Protein AF-A0A914YUK8-F1 (afdb_monomer)

InterPro domains:
  IPR003582 ShKT domain [PF01549] (1-12)
  IPR003582 ShKT domain [PF01549] (27-62)
  IPR003582 ShKT domain [PF01549] (69-107)
  IPR003582 ShKT domain [PS51670] (1-12)
  IPR003582 ShKT domain [PS51670] (28-62)
  IPR003582 ShKT domain [PS51670] (70-107)
  IPR003582 ShKT domain [SM00254] (27-63)
  IPR003582 ShKT domain [SM00254] (69-107)

Organism: NCBI:txid310955

Structure (mmCIF, N/CA/C/O backbone):
data_AF-A0A914YUK8-F1
#
_entry.id   AF-A0A914YUK8-F1
#
loop_
_atom_site.group_PDB
_atom_site.id
_atom_site.type_symbol
_atom_site.label_atom_id
_atom_site.label_alt_id
_atom_site.label_comp_id
_atom_site.label_asym_id
_atom_site.label_entity_id
_atom_site.label_seq_id
_atom_site.pdbx_PDB_ins_code
_atom_site.Cartn_x
_atom_site.Cartn_y
_atom_site.Cartn_z
_atom_site.occupancy
_atom_site.B_iso_or_equiv
_atom_site.auth_seq_id
_atom_site.auth_comp_id
_atom_site.auth_asym_id
_atom_site.auth_atom_id
_atom_site.pdbx_PDB_model_num
ATOM 1 N N . MET A 1 1 ? 17.463 -10.956 40.589 1.00 54.47 1 MET A N 1
ATOM 2 C CA . MET A 1 1 ? 16.283 -11.358 39.790 1.00 54.47 1 MET A CA 1
ATOM 3 C C . MET A 1 1 ? 15.206 -10.284 39.916 1.00 54.47 1 MET A C 1
ATOM 5 O O . MET A 1 1 ? 14.454 -10.305 40.878 1.00 54.47 1 MET A O 1
ATOM 9 N N . LYS A 1 2 ? 15.193 -9.297 39.011 1.00 46.28 2 LYS A N 1
ATOM 10 C CA . LYS A 1 2 ? 14.091 -8.337 38.804 1.00 46.28 2 LYS A CA 1
ATOM 11 C C . LYS A 1 2 ? 14.349 -7.592 37.490 1.00 46.28 2 LYS A C 1
ATOM 13 O O . LYS A 1 2 ? 15.317 -6.851 37.406 1.00 46.28 2 LYS A O 1
ATOM 18 N N . ALA A 1 3 ? 13.492 -7.800 36.494 1.00 45.84 3 ALA A N 1
ATOM 19 C CA . ALA A 1 3 ? 13.376 -6.932 35.322 1.00 45.84 3 ALA A CA 1
ATOM 20 C C . ALA A 1 3 ? 11.950 -7.036 34.753 1.00 45.84 3 ALA A C 1
ATOM 22 O O . ALA A 1 3 ? 11.709 -7.582 33.686 1.00 45.84 3 ALA A O 1
ATOM 23 N N . ASN A 1 4 ? 10.994 -6.533 35.533 1.00 54.84 4 ASN A N 1
ATOM 24 C CA . ASN A 1 4 ? 9.706 -6.053 35.045 1.00 54.84 4 ASN A CA 1
ATOM 25 C C . ASN A 1 4 ? 9.727 -4.539 35.257 1.00 54.84 4 ASN A C 1
ATOM 27 O O . ASN A 1 4 ? 9.570 -4.119 36.399 1.00 54.84 4 ASN A O 1
ATOM 31 N N . CYS A 1 5 ? 9.991 -3.754 34.208 1.00 55.16 5 CYS A N 1
ATOM 32 C CA . CYS A 1 5 ? 9.483 -2.389 34.007 1.00 55.16 5 CYS A CA 1
ATOM 33 C C . CYS A 1 5 ? 10.171 -1.758 32.788 1.00 55.16 5 CYS A C 1
ATOM 35 O O . CYS A 1 5 ? 11.350 -1.436 32.864 1.00 55.16 5 CYS A O 1
ATOM 37 N N . GLN A 1 6 ? 9.428 -1.547 31.698 1.00 52.41 6 GLN A N 1
ATOM 38 C CA . GLN A 1 6 ? 9.341 -0.230 31.047 1.00 52.41 6 GLN A CA 1
ATOM 39 C C . GLN A 1 6 ? 8.265 -0.256 29.960 1.00 52.41 6 GLN A C 1
ATOM 41 O O . GLN A 1 6 ? 8.509 -0.411 28.769 1.00 52.41 6 GLN A O 1
ATOM 46 N N . LYS A 1 7 ? 7.028 -0.074 30.427 1.00 51.16 7 LYS A N 1
ATOM 47 C CA . LYS A 1 7 ? 5.860 0.242 29.606 1.00 51.16 7 LYS A CA 1
ATOM 48 C C . LYS A 1 7 ? 5.568 1.751 29.541 1.00 51.16 7 LYS A C 1
ATOM 50 O O . LYS A 1 7 ? 4.463 2.104 29.152 1.00 51.16 7 LYS A O 1
ATOM 55 N N . THR A 1 8 ? 6.481 2.658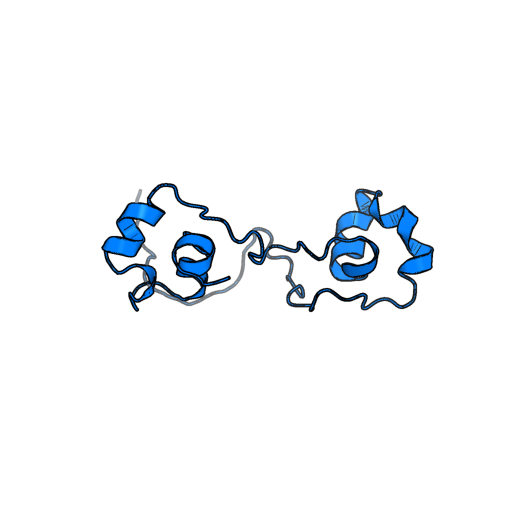 29.924 1.00 49.97 8 THR A N 1
ATOM 56 C CA . THR A 1 8 ? 6.060 4.058 30.179 1.00 49.97 8 THR A CA 1
ATOM 57 C C . THR A 1 8 ? 6.946 5.204 29.693 1.00 49.97 8 THR A C 1
ATOM 59 O O . THR A 1 8 ? 6.531 6.338 29.897 1.00 49.97 8 THR A O 1
ATOM 62 N N . CYS A 1 9 ? 8.091 5.012 29.027 1.00 50.81 9 CYS A N 1
ATOM 63 C CA . CYS A 1 9 ? 8.896 6.173 28.607 1.00 50.81 9 CYS A CA 1
ATOM 64 C C . CYS A 1 9 ? 9.388 6.085 27.162 1.00 50.81 9 CYS A C 1
ATOM 66 O O . CYS A 1 9 ? 10.290 5.324 26.829 1.00 50.81 9 CYS A O 1
ATOM 68 N N . ARG A 1 10 ? 8.803 6.945 26.319 1.00 54.16 10 ARG A N 1
ATOM 69 C CA . ARG A 1 10 ? 9.299 7.365 25.003 1.00 54.16 10 ARG A CA 1
ATOM 70 C C . ARG A 1 10 ? 10.614 8.146 25.145 1.00 54.16 10 ARG A C 1
ATOM 72 O O . ARG A 1 10 ? 10.637 9.348 24.912 1.00 54.16 10 ARG A O 1
ATOM 79 N N . LEU A 1 11 ? 11.699 7.478 25.518 1.00 50.53 11 LEU A N 1
ATOM 80 C CA . LEU A 1 11 ? 13.049 8.034 25.438 1.00 50.53 11 LEU A CA 1
ATOM 81 C C . LEU A 1 11 ? 13.986 6.956 24.869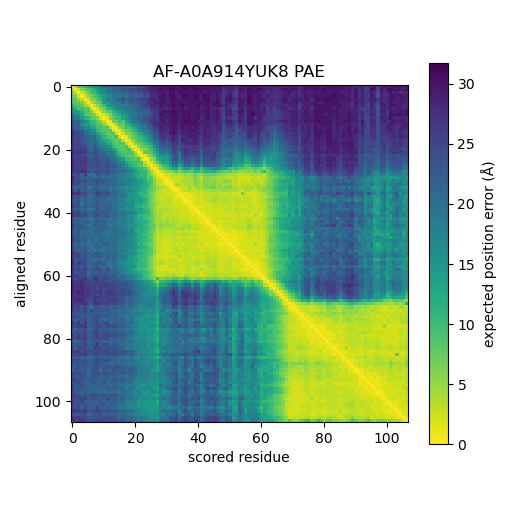 1.00 50.53 11 LEU A C 1
ATOM 83 O O . LEU A 1 11 ? 14.458 6.077 25.578 1.00 50.53 11 LEU A O 1
ATOM 87 N N . CYS A 1 12 ? 14.185 7.006 23.550 1.00 40.19 12 CYS A N 1
ATOM 88 C CA . CYS A 1 12 ? 15.330 6.402 22.844 1.00 40.19 12 CYS A CA 1
ATOM 89 C C . CYS A 1 12 ? 16.612 7.216 23.186 1.00 40.19 12 CYS A C 1
ATOM 91 O O . CYS A 1 12 ? 16.424 8.357 23.621 1.00 40.19 12 CYS A O 1
ATOM 93 N N . PRO A 1 13 ? 17.876 6.765 22.940 1.00 62.66 13 PRO A N 1
ATOM 94 C CA . PRO A 1 13 ? 18.293 5.870 21.844 1.00 62.66 13 PRO A CA 1
ATOM 95 C C . PRO A 1 13 ? 19.465 4.877 22.109 1.00 62.66 13 PRO A C 1
ATOM 97 O O . PRO A 1 13 ? 20.092 4.872 23.160 1.00 62.66 13 PRO A O 1
ATOM 100 N N . ALA A 1 14 ? 19.778 4.112 21.048 1.00 46.12 14 ALA A N 1
ATOM 101 C CA . ALA A 1 14 ? 20.985 3.320 20.748 1.00 46.12 14 ALA A CA 1
ATOM 102 C C . ALA A 1 14 ? 21.063 1.870 21.275 1.00 46.12 14 ALA A C 1
ATOM 104 O O . ALA A 1 14 ? 21.292 1.632 22.454 1.00 46.12 14 ALA A O 1
ATOM 105 N N . GLY A 1 15 ? 20.990 0.895 20.349 1.00 43.47 15 GLY A N 1
ATOM 106 C CA . GLY A 1 15 ? 21.570 -0.431 20.609 1.00 43.47 15 GLY A CA 1
ATOM 107 C C . GLY A 1 15 ? 20.986 -1.671 19.925 1.00 43.47 15 GLY A C 1
ATOM 108 O O . GLY A 1 15 ? 20.931 -2.706 20.568 1.00 43.47 15 GLY A O 1
ATOM 109 N N . GLY A 1 16 ? 20.603 -1.607 18.645 1.00 47.78 16 GLY A N 1
ATOM 110 C CA . GLY A 1 16 ? 20.758 -2.756 17.738 1.00 47.78 16 GLY A CA 1
ATOM 111 C C . GLY A 1 16 ? 19.723 -3.887 17.780 1.00 47.78 16 GLY A C 1
ATOM 112 O O . GLY A 1 16 ? 19.919 -4.916 18.413 1.00 47.78 16 GLY A O 1
ATOM 113 N N . THR A 1 17 ? 18.716 -3.785 16.914 1.00 39.19 17 THR A N 1
ATOM 114 C CA . THR A 1 17 ? 18.417 -4.850 15.937 1.00 39.19 17 THR A CA 1
ATOM 115 C C . THR A 1 1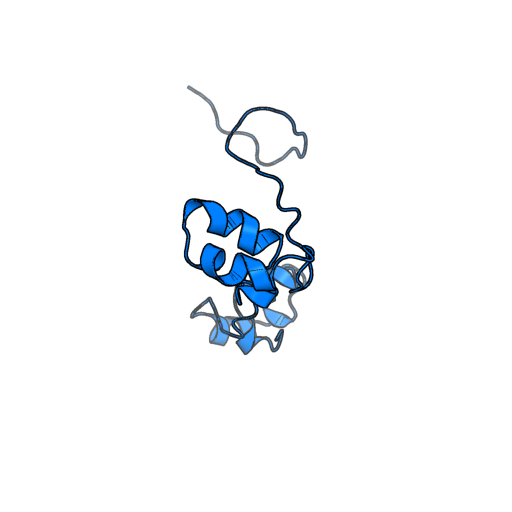7 ? 17.711 -4.221 14.733 1.00 39.19 17 THR A C 1
ATOM 117 O O . THR A 1 17 ? 16.539 -3.875 14.788 1.00 39.19 17 THR A O 1
ATOM 120 N N . ALA A 1 18 ? 18.495 -3.998 13.674 1.00 45.22 18 ALA A N 1
ATOM 121 C CA . ALA A 1 18 ? 18.094 -3.764 12.283 1.00 45.22 18 ALA A CA 1
ATOM 122 C C . ALA A 1 18 ? 16.837 -2.902 12.024 1.00 45.22 18 ALA A C 1
ATOM 124 O O . ALA A 1 18 ? 15.866 -3.352 11.420 1.00 45.22 18 ALA A O 1
ATOM 125 N N . THR A 1 19 ? 16.904 -1.617 12.364 1.00 43.66 19 THR A N 1
ATOM 126 C CA . THR A 1 19 ? 16.188 -0.571 11.623 1.00 43.66 19 THR A CA 1
ATOM 127 C C . THR A 1 19 ? 17.086 -0.097 10.486 1.00 43.66 19 THR A C 1
ATOM 129 O O . THR A 1 19 ? 17.836 0.868 10.619 1.00 43.66 19 THR A O 1
ATOM 132 N N . THR A 1 20 ? 17.027 -0.780 9.346 1.00 33.28 20 THR A N 1
ATOM 133 C CA . THR A 1 20 ? 17.383 -0.123 8.088 1.00 33.28 20 THR A CA 1
ATOM 134 C C . THR A 1 20 ? 16.272 0.877 7.827 1.00 33.28 20 THR A C 1
ATOM 136 O O . THR A 1 20 ? 15.094 0.518 7.860 1.00 33.28 20 THR A O 1
ATOM 139 N N . ALA A 1 21 ? 16.635 2.141 7.637 1.00 42.22 21 ALA A N 1
ATOM 140 C CA . ALA A 1 21 ? 15.712 3.146 7.153 1.00 42.22 21 ALA A CA 1
ATOM 141 C C . ALA A 1 21 ? 14.885 2.550 6.007 1.00 42.22 21 ALA A C 1
ATOM 143 O O . ALA A 1 21 ? 15.439 2.040 5.034 1.00 42.22 21 ALA A O 1
ATOM 144 N N . SER A 1 22 ? 13.566 2.612 6.136 1.00 48.00 22 SER A N 1
ATOM 145 C CA . SER A 1 22 ? 12.693 2.587 4.979 1.00 48.00 22 SER A CA 1
ATOM 146 C C . SER A 1 22 ? 12.521 4.040 4.537 1.00 48.00 22 SER A C 1
ATOM 148 O O . SER A 1 22 ? 11.642 4.728 5.055 1.00 48.00 22 SER A O 1
ATOM 150 N N . PRO A 1 23 ? 13.329 4.570 3.599 1.00 47.38 23 PRO A N 1
ATOM 151 C CA . PRO A 1 23 ? 12.845 5.596 2.699 1.00 47.38 23 PRO A CA 1
ATOM 152 C C . PRO A 1 23 ? 12.058 4.858 1.612 1.00 47.38 23 PRO A C 1
ATOM 154 O O . PRO A 1 23 ? 12.519 4.666 0.493 1.00 47.38 23 PRO A O 1
ATOM 157 N N . GLY A 1 24 ? 10.899 4.336 1.998 1.00 48.69 24 GLY A N 1
ATOM 158 C CA . GLY A 1 24 ? 10.061 3.501 1.148 1.00 48.69 24 GLY A CA 1
ATOM 159 C C . GLY A 1 24 ? 8.622 3.973 1.070 1.00 48.69 24 GLY A C 1
ATOM 160 O O . GLY A 1 24 ? 7.812 3.298 0.457 1.00 48.69 24 GLY A O 1
ATOM 161 N N . SER A 1 25 ? 8.300 5.151 1.607 1.00 48.25 25 SER A N 1
ATOM 162 C CA . SER A 1 25 ? 7.051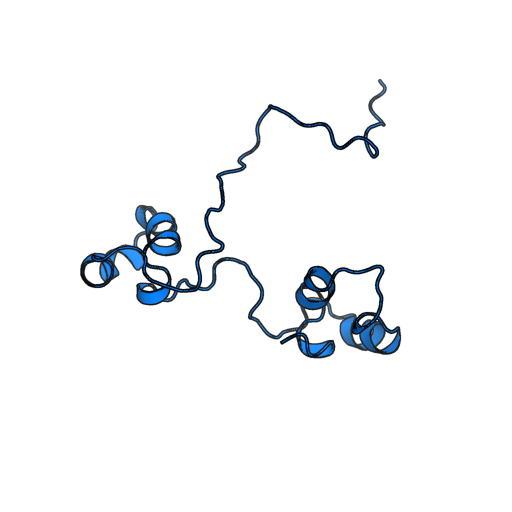 5.862 1.296 1.00 48.25 25 SER A CA 1
ATOM 163 C C . SER A 1 25 ? 7.039 6.418 -0.138 1.00 48.25 25 SER A C 1
ATOM 165 O O . SER A 1 25 ? 6.238 7.292 -0.459 1.00 48.25 25 SER A O 1
ATOM 167 N N . GLY A 1 26 ? 7.956 5.960 -0.997 1.00 50.66 26 GLY A N 1
ATOM 168 C CA . GLY A 1 26 ? 8.007 6.322 -2.399 1.00 50.66 26 GLY A CA 1
ATOM 169 C C . GLY A 1 26 ? 6.781 5.755 -3.089 1.00 50.66 26 GLY A C 1
ATOM 170 O O . GLY A 1 26 ? 6.672 4.546 -3.279 1.00 50.66 26 GLY A O 1
ATOM 171 N N . SER A 1 27 ? 5.863 6.645 -3.453 1.00 57.69 27 SER A N 1
ATOM 172 C CA . SER A 1 27 ? 4.839 6.434 -4.468 1.00 57.69 27 SER A CA 1
ATOM 173 C C . SER A 1 27 ? 5.348 5.445 -5.512 1.00 57.69 27 SER A C 1
ATOM 175 O O . SER A 1 27 ? 6.455 5.637 -6.006 1.00 57.69 27 SER A O 1
ATOM 177 N N . CYS A 1 28 ? 4.572 4.406 -5.822 1.00 73.06 28 CYS A N 1
ATOM 178 C CA . CYS A 1 28 ? 4.876 3.380 -6.823 1.00 73.06 28 CYS A CA 1
ATOM 179 C C . CYS A 1 28 ? 5.406 3.986 -8.137 1.00 73.06 28 CYS A C 1
ATOM 181 O O . CYS A 1 28 ? 4.652 4.317 -9.053 1.00 73.06 28 CYS A O 1
ATOM 183 N N . SER A 1 29 ? 6.711 4.201 -8.214 1.00 77.06 29 SER A N 1
ATOM 184 C CA . SER A 1 29 ? 7.336 4.948 -9.290 1.00 77.06 29 SER A CA 1
ATOM 185 C C . SER A 1 29 ? 8.804 4.589 -9.365 1.00 77.06 29 SER A C 1
ATOM 187 O O . SER A 1 29 ? 9.437 4.195 -8.384 1.00 77.06 29 SER A O 1
ATOM 189 N N . ASP A 1 30 ? 9.319 4.679 -10.578 1.00 83.38 30 ASP A N 1
ATOM 190 C CA . ASP A 1 30 ? 10.717 4.433 -10.854 1.00 83.38 30 ASP A CA 1
ATOM 191 C C . ASP A 1 30 ? 11.469 5.736 -10.606 1.00 83.38 30 ASP A C 1
ATOM 193 O O . ASP A 1 30 ? 11.266 6.726 -11.306 1.00 83.38 30 ASP A O 1
ATOM 197 N N . VAL A 1 31 ? 12.304 5.747 -9.570 1.00 82.69 31 VAL A N 1
ATOM 198 C CA . VAL A 1 31 ? 13.167 6.893 -9.244 1.00 82.69 31 VAL A CA 1
ATOM 199 C C . VAL A 1 31 ? 14.511 6.815 -9.964 1.00 82.69 31 VAL A C 1
ATOM 201 O O . VAL A 1 31 ? 15.209 7.820 -10.061 1.00 82.69 31 VAL A O 1
ATOM 204 N N . ALA A 1 32 ? 14.891 5.642 -10.472 1.00 83.81 32 ALA A N 1
ATOM 205 C CA . ALA A 1 32 ? 16.059 5.492 -11.330 1.00 83.81 32 ALA A CA 1
ATOM 206 C C . ALA A 1 32 ? 15.678 5.612 -12.816 1.00 83.81 32 ALA A C 1
ATOM 208 O O . ALA A 1 32 ? 14.679 5.065 -13.274 1.00 83.81 32 ALA A O 1
ATOM 209 N N . THR A 1 33 ? 16.507 6.299 -13.602 1.00 88.69 33 THR A N 1
ATOM 210 C CA . THR A 1 33 ? 16.318 6.460 -15.057 1.00 88.69 33 THR A CA 1
ATOM 211 C C . THR A 1 33 ? 16.650 5.192 -15.843 1.00 88.69 33 THR A C 1
ATOM 213 O O . THR A 1 33 ? 16.157 4.991 -16.948 1.00 88.69 33 THR A O 1
ATOM 216 N N . ASN A 1 34 ? 17.461 4.304 -15.270 1.00 88.44 34 ASN A N 1
ATOM 217 C CA . ASN A 1 34 ? 17.929 3.069 -15.894 1.00 88.44 34 ASN A CA 1
ATOM 218 C C . ASN A 1 34 ? 17.055 1.841 -15.582 1.00 88.44 34 ASN A C 1
ATOM 220 O O . ASN A 1 34 ? 17.489 0.719 -15.839 1.00 88.44 34 A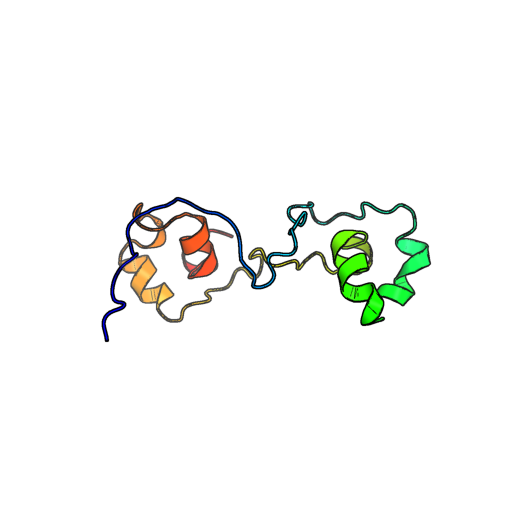SN A O 1
ATOM 224 N N . CYS A 1 35 ? 15.839 2.007 -15.054 1.00 86.19 35 CYS A N 1
ATOM 225 C CA . CYS A 1 35 ? 14.998 0.872 -14.664 1.00 86.19 35 CYS A CA 1
ATOM 226 C C . CYS A 1 35 ? 14.672 -0.077 -15.825 1.00 86.19 35 CYS A C 1
ATOM 228 O O . CYS A 1 35 ? 14.809 -1.286 -15.663 1.00 86.19 35 CYS A O 1
ATOM 230 N N . ALA A 1 36 ? 14.352 0.443 -17.016 1.00 88.38 36 ALA A N 1
ATOM 231 C CA . ALA A 1 36 ? 14.075 -0.385 -18.195 1.00 88.38 36 ALA A CA 1
ATOM 232 C C . ALA A 1 36 ? 15.280 -1.251 -18.609 1.00 88.38 36 ALA A C 1
ATOM 234 O O . ALA A 1 36 ? 15.130 -2.434 -18.902 1.00 88.38 36 ALA A O 1
ATOM 235 N N . ALA A 1 37 ? 16.490 -0.685 -18.560 1.00 90.88 37 ALA A N 1
ATOM 236 C CA . ALA A 1 37 ? 17.724 -1.417 -18.849 1.00 90.88 37 ALA A CA 1
ATOM 237 C C . ALA A 1 37 ? 18.066 -2.459 -17.768 1.00 90.88 37 ALA A C 1
ATOM 239 O O . ALA A 1 37 ? 18.776 -3.422 -18.037 1.00 90.88 37 ALA A O 1
ATOM 240 N N . ASN A 1 38 ? 17.560 -2.275 -16.545 1.00 85.56 38 ASN A N 1
ATOM 241 C CA . ASN A 1 38 ? 17.838 -3.129 -15.390 1.00 85.56 38 ASN A CA 1
ATOM 242 C C . ASN A 1 38 ? 16.664 -4.052 -15.040 1.00 85.56 38 ASN A C 1
ATOM 244 O O . ASN A 1 38 ? 16.658 -4.655 -13.970 1.00 85.56 38 ASN A O 1
ATOM 248 N N . TYR A 1 39 ? 15.703 -4.226 -15.950 1.00 84.75 39 TYR A N 1
ATOM 249 C CA . TYR A 1 39 ? 14.560 -5.116 -15.745 1.00 84.75 39 TYR A CA 1
ATOM 250 C C . TYR A 1 39 ? 14.990 -6.560 -15.427 1.00 84.75 39 TYR A C 1
ATOM 252 O O . TYR A 1 39 ? 14.431 -7.202 -14.544 1.00 84.75 39 TYR A O 1
ATOM 260 N N . GLY A 1 40 ? 16.060 -7.057 -16.057 1.00 88.75 40 GLY A N 1
ATOM 261 C CA . GLY A 1 40 ? 16.610 -8.385 -15.750 1.00 88.75 40 GLY A CA 1
ATOM 262 C C . GLY A 1 40 ? 17.150 -8.532 -14.318 1.00 88.75 40 GLY A C 1
ATOM 263 O O . GLY A 1 40 ? 17.250 -9.644 -13.809 1.00 88.75 40 GLY A O 1
ATOM 264 N N . LEU A 1 41 ? 17.462 -7.424 -13.633 1.00 87.88 41 LEU A N 1
ATOM 265 C CA . LEU A 1 41 ? 17.881 -7.440 -12.228 1.00 87.88 41 LEU A CA 1
ATOM 266 C C . LEU A 1 41 ? 16.699 -7.556 -11.269 1.00 87.88 41 LEU A C 1
ATOM 268 O O . LEU A 1 41 ? 16.913 -7.822 -10.085 1.00 87.88 41 LEU A O 1
ATOM 272 N N . CYS A 1 42 ? 15.462 -7.394 -11.751 1.00 83.62 42 CYS A N 1
ATOM 273 C CA . CYS A 1 42 ? 14.288 -7.626 -10.931 1.00 83.62 42 CYS A CA 1
ATOM 274 C C . CYS A 1 42 ? 14.315 -9.068 -10.385 1.00 83.62 42 CYS A C 1
ATOM 276 O O . CYS A 1 42 ? 14.154 -9.250 -9.183 1.00 83.62 42 CYS A O 1
ATOM 278 N N . ASP A 1 43 ? 14.601 -10.095 -11.180 1.00 85.44 43 ASP A N 1
ATOM 279 C CA . ASP A 1 43 ? 14.649 -11.484 -10.683 1.00 85.44 43 ASP A CA 1
ATOM 280 C C . ASP A 1 43 ? 15.892 -11.824 -9.848 1.00 85.44 43 ASP A C 1
ATOM 282 O O . ASP A 1 43 ? 15.945 -12.860 -9.184 1.00 85.44 43 ASP A O 1
ATOM 286 N N . ASN A 1 44 ? 16.889 -10.941 -9.808 1.00 84.44 44 ASN A N 1
ATOM 287 C CA . ASN A 1 44 ? 18.117 -11.206 -9.080 1.00 84.44 44 ASN A CA 1
ATOM 288 C C . ASN A 1 44 ? 17.953 -10.920 -7.576 1.00 84.44 44 ASN A C 1
ATOM 290 O O . ASN A 1 44 ? 17.699 -9.786 -7.170 1.00 84.44 44 ASN A O 1
ATOM 294 N N . ALA A 1 45 ? 18.142 -11.942 -6.735 1.00 80.94 45 ALA A N 1
ATOM 295 C CA . ALA A 1 45 ? 17.974 -11.841 -5.282 1.00 80.94 45 ALA A CA 1
ATOM 296 C C . ALA A 1 45 ? 18.848 -10.746 -4.643 1.00 80.94 45 ALA A C 1
ATOM 298 O O . ALA A 1 45 ? 18.376 -10.031 -3.760 1.00 80.94 45 ALA A O 1
ATOM 299 N N . SER A 1 46 ? 20.076 -10.561 -5.134 1.00 85.50 46 SER A N 1
ATOM 300 C CA . SER A 1 46 ? 21.018 -9.558 -4.621 1.00 85.50 46 SER A CA 1
ATOM 301 C C . SER A 1 46 ? 20.591 -8.123 -4.935 1.00 85.50 46 SER A C 1
ATOM 303 O O . SER A 1 46 ? 20.862 -7.211 -4.160 1.00 85.50 46 SER A O 1
ATOM 305 N N . TYR A 1 47 ? 19.892 -7.915 -6.055 1.00 79.44 47 TYR A N 1
ATOM 306 C CA . TYR A 1 47 ? 19.423 -6.597 -6.494 1.00 79.44 47 TYR A CA 1
ATOM 307 C C . TYR A 1 47 ? 17.941 -6.361 -6.197 1.00 79.44 47 TYR A C 1
ATOM 309 O O . TYR A 1 47 ? 17.427 -5.275 -6.456 1.00 79.44 47 TYR A O 1
ATOM 317 N N . ARG A 1 48 ? 17.248 -7.345 -5.615 1.00 75.12 48 ARG A N 1
ATOM 318 C CA . ARG A 1 48 ? 15.806 -7.306 -5.358 1.00 75.12 48 ARG A CA 1
ATOM 319 C C . ARG A 1 48 ? 15.397 -6.121 -4.487 1.00 75.12 48 ARG A C 1
ATOM 321 O O . ARG A 1 48 ? 14.403 -5.467 -4.796 1.00 75.12 48 ARG A O 1
ATOM 328 N N . ASP A 1 49 ? 16.156 -5.834 -3.431 1.00 77.88 49 ASP A N 1
ATOM 329 C CA . ASP A 1 49 ? 15.886 -4.717 -2.514 1.00 77.88 49 ASP A CA 1
ATOM 330 C C . ASP A 1 49 ? 16.113 -3.364 -3.205 1.00 77.88 49 ASP A C 1
ATOM 332 O O . ASP A 1 49 ? 15.225 -2.512 -3.241 1.00 77.88 49 ASP A O 1
ATOM 336 N N . LEU A 1 50 ? 17.251 -3.230 -3.897 1.00 81.56 50 LEU A N 1
ATOM 337 C CA . LEU A 1 50 ? 17.594 -2.046 -4.684 1.00 81.56 50 LEU A CA 1
ATOM 338 C C . LEU A 1 50 ? 16.544 -1.759 -5.764 1.00 81.56 50 LEU A C 1
ATOM 340 O O . LEU A 1 50 ? 16.112 -0.622 -5.928 1.00 81.56 50 LEU A O 1
ATOM 344 N N . MET A 1 51 ? 16.103 -2.789 -6.480 1.00 84.12 51 MET A N 1
ATOM 345 C CA . MET A 1 51 ? 15.062 -2.690 -7.497 1.00 84.12 51 MET A CA 1
ATOM 346 C C . MET A 1 51 ? 13.694 -2.366 -6.906 1.00 84.12 51 MET A C 1
ATOM 348 O O . MET A 1 51 ? 12.934 -1.627 -7.518 1.00 84.12 51 MET A O 1
ATOM 352 N N . THR A 1 52 ? 13.396 -2.837 -5.698 1.00 78.25 52 THR A N 1
ATOM 353 C CA . THR A 1 52 ? 12.164 -2.470 -4.989 1.00 78.25 52 THR A CA 1
ATOM 354 C C . THR A 1 52 ? 12.192 -1.010 -4.534 1.00 78.25 52 THR A C 1
ATOM 356 O O . THR A 1 52 ? 11.167 -0.346 -4.596 1.00 78.25 52 THR A O 1
ATOM 359 N N . GLN A 1 53 ? 13.351 -0.473 -4.144 1.00 78.25 53 GLN A N 1
ATOM 360 C CA . GLN A 1 53 ? 13.481 0.941 -3.771 1.00 78.25 53 GLN A CA 1
ATOM 361 C C . GLN A 1 53 ? 13.569 1.889 -4.971 1.00 78.25 53 GLN A C 1
ATOM 363 O O . GLN A 1 53 ? 13.101 3.022 -4.894 1.00 78.25 53 GLN A O 1
ATOM 368 N N . LYS A 1 54 ? 14.231 1.473 -6.057 1.00 82.38 54 LYS A N 1
ATOM 369 C CA . LYS A 1 54 ? 14.595 2.368 -7.167 1.00 82.38 54 LYS A CA 1
ATOM 370 C C . LYS A 1 54 ? 13.741 2.204 -8.417 1.00 82.38 54 LYS A C 1
ATOM 372 O O . LYS A 1 54 ? 13.555 3.174 -9.147 1.00 82.38 54 LYS A O 1
ATOM 377 N N . CYS A 1 55 ? 13.238 0.997 -8.645 1.00 86.12 55 CYS A N 1
ATOM 378 C CA . CYS A 1 55 ? 12.540 0.582 -9.857 1.00 86.12 55 CYS A CA 1
ATOM 379 C C . CYS A 1 55 ? 11.258 -0.188 -9.518 1.00 86.12 55 CYS A C 1
ATOM 381 O O . CYS A 1 55 ? 10.942 -1.212 -10.131 1.00 86.12 55 CYS A O 1
ATOM 383 N N . ALA A 1 56 ? 10.545 0.268 -8.483 1.00 79.81 56 ALA A N 1
ATOM 384 C CA . ALA A 1 56 ? 9.381 -0.421 -7.946 1.00 79.81 56 ALA A CA 1
ATOM 385 C C . ALA A 1 56 ? 8.303 -0.640 -9.013 1.00 79.81 56 ALA A C 1
ATOM 387 O O . ALA A 1 56 ? 7.660 -1.685 -9.028 1.00 79.81 56 ALA A O 1
ATOM 388 N N . LYS A 1 57 ? 8.108 0.320 -9.921 1.00 82.31 57 LYS A N 1
ATOM 389 C CA . LYS A 1 57 ? 7.075 0.248 -10.956 1.00 82.31 57 LYS A CA 1
ATOM 390 C C . LYS A 1 57 ? 7.519 -0.653 -12.106 1.00 82.31 57 LYS A C 1
ATOM 392 O O . LYS A 1 57 ? 6.767 -1.542 -12.491 1.00 82.31 57 LYS A O 1
ATOM 397 N N . THR A 1 58 ? 8.753 -0.499 -12.580 1.00 85.06 58 THR A N 1
ATOM 398 C CA . THR A 1 58 ? 9.330 -1.336 -13.640 1.00 85.06 58 THR A CA 1
ATOM 399 C C . THR A 1 58 ? 9.402 -2.806 -13.225 1.00 85.06 58 THR A C 1
ATOM 401 O O . THR A 1 58 ? 9.026 -3.678 -13.999 1.00 85.06 58 THR A O 1
ATOM 404 N N . CYS A 1 59 ? 9.802 -3.105 -11.987 1.00 82.25 59 CYS A N 1
ATOM 405 C 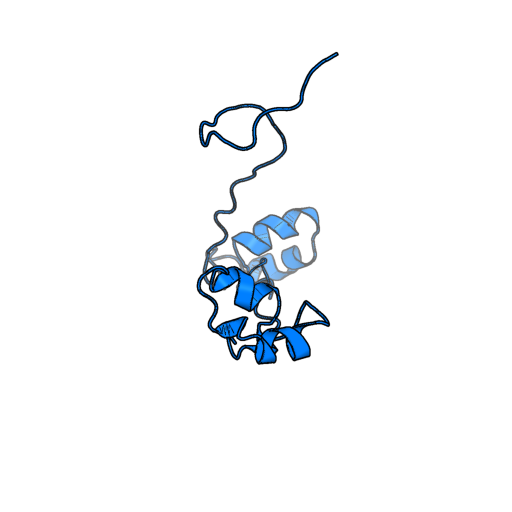CA . CYS A 1 59 ? 9.834 -4.478 -11.479 1.00 82.25 59 CYS A CA 1
ATOM 406 C C . CYS A 1 59 ? 8.474 -4.986 -10.976 1.00 82.25 59 CYS A C 1
ATOM 408 O O . CYS A 1 59 ? 8.408 -6.075 -10.406 1.00 82.25 59 CYS A O 1
ATOM 410 N N . ASN A 1 60 ? 7.404 -4.197 -11.121 1.00 78.75 60 ASN A N 1
ATOM 411 C CA . ASN A 1 60 ? 6.078 -4.477 -10.568 1.00 78.75 60 ASN A CA 1
ATOM 412 C C . ASN A 1 60 ? 6.104 -4.830 -9.060 1.00 78.75 60 ASN A C 1
ATOM 414 O O . ASN A 1 60 ? 5.348 -5.659 -8.558 1.00 78.75 60 ASN A O 1
ATOM 418 N N . ARG A 1 61 ? 7.030 -4.203 -8.329 1.00 74.75 61 ARG A N 1
ATOM 419 C CA . ARG A 1 61 ? 7.305 -4.363 -6.894 1.00 74.75 61 ARG A CA 1
ATOM 420 C C . ARG A 1 61 ? 6.791 -3.227 -6.037 1.00 74.75 61 ARG A C 1
ATOM 422 O O . ARG A 1 61 ? 7.145 -3.129 -4.868 1.00 74.75 61 ARG A O 1
ATOM 429 N N . CYS A 1 62 ? 5.873 -2.437 -6.567 1.00 70.38 62 CYS A N 1
ATOM 430 C CA . CYS A 1 62 ? 5.114 -1.461 -5.797 1.00 70.38 62 CYS A CA 1
ATOM 431 C C . CYS A 1 62 ? 4.316 -2.045 -4.619 1.00 70.38 62 CYS A C 1
ATOM 433 O O . CYS A 1 62 ? 3.692 -1.304 -3.871 1.00 70.38 62 CYS A O 1
ATOM 435 N N . SER A 1 63 ? 4.372 -3.359 -4.411 1.00 60.06 63 SER A N 1
ATOM 436 C CA . SER A 1 63 ? 3.944 -4.038 -3.195 1.00 60.06 63 SER A CA 1
ATOM 437 C C . SER A 1 63 ? 5.002 -3.963 -2.076 1.00 60.06 63 SER A C 1
ATOM 439 O O . SER A 1 63 ? 5.305 -4.966 -1.429 1.00 60.06 63 SER A O 1
ATOM 441 N N . GLY A 1 64 ? 5.574 -2.781 -1.836 1.00 51.41 64 GLY A N 1
ATOM 442 C CA . GLY A 1 64 ? 6.255 -2.477 -0.581 1.00 51.41 64 GLY A CA 1
ATOM 443 C C . GLY A 1 64 ? 5.197 -2.235 0.493 1.00 51.41 64 GLY A C 1
ATOM 444 O O . GLY A 1 64 ? 4.583 -1.179 0.512 1.00 51.41 64 GLY A O 1
ATOM 445 N N . SER A 1 65 ? 4.936 -3.255 1.313 1.00 51.94 65 SER A N 1
ATOM 446 C CA . SER A 1 65 ? 4.222 -3.239 2.600 1.00 51.94 65 SER A CA 1
ATOM 447 C C . SER A 1 65 ? 3.457 -1.953 2.949 1.00 51.94 65 SER A C 1
ATOM 449 O O . SER A 1 65 ? 3.948 -1.096 3.679 1.00 51.94 65 SER A O 1
ATOM 451 N N . GLY A 1 66 ? 2.220 -1.870 2.461 1.00 47.78 66 GLY A N 1
ATOM 452 C CA . GLY A 1 66 ? 1.292 -0.773 2.732 1.00 47.78 66 GLY A CA 1
ATOM 453 C C . GLY A 1 66 ? -0.097 -1.038 2.153 1.00 47.78 66 GLY A C 1
ATOM 454 O O . GLY A 1 66 ? -0.609 -0.226 1.401 1.00 47.78 66 GLY A O 1
ATOM 455 N N . GLY A 1 67 ? -0.664 -2.215 2.444 1.00 49.62 67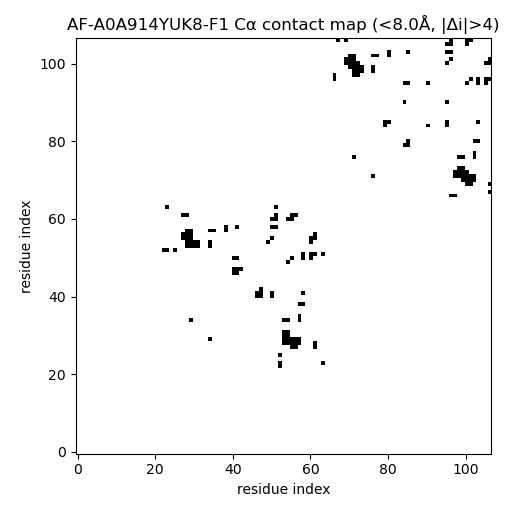 GLY A N 1
ATOM 456 C CA . GLY A 1 67 ? -2.106 -2.491 2.385 1.00 49.62 67 GLY A CA 1
ATOM 457 C C . GLY A 1 67 ? -2.875 -2.017 1.146 1.00 49.62 67 GLY A C 1
ATOM 458 O O . GLY A 1 67 ? -3.692 -1.113 1.257 1.00 49.62 67 GLY A O 1
ATOM 459 N N . ASN A 1 68 ? -2.708 -2.690 0.004 1.00 54.25 68 ASN A N 1
ATOM 460 C CA . ASN A 1 68 ? -3.695 -2.613 -1.085 1.00 54.25 68 ASN A CA 1
ATOM 461 C C . ASN A 1 68 ? -4.315 -3.968 -1.448 1.00 54.25 68 ASN A C 1
ATOM 463 O O . ASN A 1 68 ? -5.106 -4.063 -2.387 1.00 54.25 68 ASN A O 1
ATOM 467 N N . THR A 1 69 ? -4.030 -5.018 -0.672 1.00 56.72 69 THR A N 1
ATOM 468 C CA . THR A 1 69 ? -4.977 -6.125 -0.567 1.00 56.72 69 THR A CA 1
ATOM 469 C C . THR A 1 69 ? -6.185 -5.570 0.172 1.00 56.72 69 THR A C 1
ATOM 471 O O . THR A 1 69 ? -6.175 -5.465 1.397 1.00 56.72 69 THR A O 1
ATOM 474 N N . CYS A 1 70 ? -7.194 -5.152 -0.590 1.00 72.06 70 CYS A N 1
ATOM 475 C CA . CYS A 1 70 ? -8.520 -4.794 -0.097 1.00 72.06 70 CYS A CA 1
ATOM 476 C C . CYS A 1 70 ? -9.203 -6.062 0.431 1.00 72.06 70 CYS A C 1
ATOM 478 O O . CYS A 1 70 ? -10.111 -6.631 -0.175 1.00 72.06 70 CYS A O 1
ATOM 480 N N . VAL A 1 71 ? -8.658 -6.585 1.523 1.00 80.69 71 VAL A N 1
ATOM 481 C CA . VAL A 1 71 ? -9.042 -7.842 2.145 1.00 80.69 71 VAL A CA 1
ATOM 482 C C . VAL A 1 71 ? -9.116 -7.637 3.644 1.00 80.69 71 VAL A C 1
ATOM 484 O O . VAL A 1 71 ? -8.475 -6.755 4.216 1.00 80.69 71 VAL A O 1
ATOM 487 N N . ASP A 1 72 ? -9.908 -8.484 4.273 1.00 84.56 72 ASP A N 1
ATOM 488 C CA . ASP A 1 72 ? -9.971 -8.565 5.718 1.00 84.56 72 ASP A CA 1
ATOM 489 C C . ASP A 1 72 ? -8.867 -9.500 6.199 1.00 84.56 72 ASP A C 1
ATOM 491 O O . ASP A 1 72 ? -8.894 -10.705 5.941 1.00 84.56 72 ASP A O 1
ATOM 495 N N . SER A 1 73 ? -7.873 -8.939 6.883 1.00 84.88 73 SER A N 1
ATOM 496 C CA . SER A 1 73 ? -6.785 -9.711 7.489 1.00 84.88 73 SER A CA 1
ATOM 497 C C . SER A 1 73 ? -7.262 -10.495 8.713 1.00 84.88 73 SER A C 1
ATOM 499 O O . SER A 1 73 ? -6.643 -11.487 9.094 1.00 84.88 73 SER A O 1
ATOM 501 N N . ASN A 1 74 ? -8.351 -10.055 9.355 1.00 85.50 74 ASN A N 1
ATOM 502 C CA . ASN A 1 74 ? -8.914 -10.702 10.533 1.00 85.50 74 ASN A CA 1
ATOM 503 C C . ASN A 1 74 ? -10.247 -11.402 10.220 1.00 85.50 74 ASN A C 1
ATOM 505 O O . ASN A 1 74 ? -11.141 -10.831 9.605 1.00 85.50 74 ASN A O 1
ATOM 509 N N . LYS A 1 75 ? -10.436 -12.633 10.709 1.00 91.00 75 LYS A N 1
ATOM 510 C CA . LYS A 1 75 ? -11.711 -13.352 10.536 1.00 91.00 75 LYS A CA 1
ATOM 511 C C . LYS A 1 75 ? -12.865 -12.740 11.339 1.00 91.00 75 LYS A C 1
ATOM 513 O O . LYS A 1 75 ? -14.020 -12.945 10.987 1.00 91.00 75 LYS A O 1
ATOM 518 N N . ASN A 1 76 ? -12.565 -11.965 12.382 1.00 90.19 76 ASN A N 1
ATOM 519 C CA . ASN A 1 76 ? -13.566 -11.315 13.226 1.00 90.19 76 ASN A CA 1
ATOM 520 C C . ASN A 1 76 ? -14.133 -10.024 12.625 1.00 90.19 76 ASN A C 1
ATOM 522 O O . ASN A 1 76 ? -14.962 -9.387 13.270 1.00 90.19 76 ASN A O 1
ATOM 526 N N . CYS A 1 77 ? -13.726 -9.625 11.414 1.00 90.19 77 CYS A N 1
ATOM 527 C CA . CYS A 1 77 ? -14.193 -8.380 10.808 1.00 90.19 77 CYS A CA 1
ATOM 528 C C . CYS A 1 77 ? -15.719 -8.286 10.722 1.00 90.19 77 CYS A C 1
ATOM 530 O O . CYS A 1 77 ? -16.266 -7.234 11.035 1.00 90.19 77 CYS A O 1
ATOM 532 N N . ALA A 1 78 ? -16.416 -9.392 10.440 1.00 90.94 78 ALA A N 1
ATOM 533 C CA . ALA A 1 78 ? -17.879 -9.429 10.444 1.00 90.94 78 ALA A CA 1
ATOM 534 C C . ALA A 1 78 ? -18.479 -8.980 11.793 1.00 90.94 78 ALA A C 1
ATOM 536 O O . ALA A 1 78 ? -19.384 -8.150 11.833 1.00 90.94 78 ALA A O 1
ATOM 537 N N . THR A 1 79 ? -17.927 -9.472 12.905 1.00 93.69 79 THR A N 1
ATOM 538 C CA . THR A 1 79 ? -18.350 -9.102 14.262 1.00 93.69 79 THR A CA 1
ATOM 539 C C . THR A 1 79 ? -17.893 -7.689 14.624 1.00 93.69 79 THR A C 1
ATOM 541 O O . THR A 1 79 ? -18.625 -6.927 15.248 1.00 93.69 79 THR A O 1
ATOM 544 N N . TRP A 1 80 ? -16.676 -7.308 14.243 1.00 90.81 80 TRP A N 1
ATOM 545 C CA . TRP A 1 80 ? -16.087 -6.017 14.594 1.00 90.81 80 TRP A CA 1
ATOM 546 C C . TRP A 1 80 ? -16.778 -4.845 13.895 1.00 90.81 80 TRP A C 1
ATOM 548 O O . TRP A 1 80 ? -17.025 -3.830 14.544 1.00 90.81 80 TRP A O 1
ATOM 558 N N . VAL A 1 81 ? -17.169 -4.988 12.625 1.00 90.00 81 VAL A N 1
ATOM 559 C CA . VAL A 1 81 ? -17.974 -3.977 11.914 1.00 90.00 81 VAL A CA 1
ATOM 560 C C . VAL A 1 81 ? -19.287 -3.709 12.652 1.00 90.00 81 VAL A C 1
ATOM 562 O O . VAL A 1 81 ? -19.629 -2.550 12.877 1.00 90.00 81 VAL A O 1
ATOM 565 N N . GLN A 1 82 ? -19.984 -4.765 13.093 1.00 91.38 82 GLN A N 1
ATOM 566 C CA . GLN A 1 82 ? -21.225 -4.638 13.873 1.00 91.38 82 GLN A CA 1
ATOM 567 C C . GLN A 1 82 ? -20.992 -3.929 15.216 1.00 91.38 82 GLN A C 1
ATOM 569 O O . GLN A 1 82 ? -21.815 -3.129 15.646 1.00 91.38 82 GLN A O 1
ATOM 574 N N . ASN A 1 83 ? -19.832 -4.156 15.838 1.00 91.62 83 ASN A N 1
ATOM 575 C CA . ASN A 1 83 ? -19.399 -3.491 17.072 1.00 91.62 83 ASN A CA 1
ATOM 576 C C . ASN A 1 83 ? -18.711 -2.132 16.829 1.00 91.62 83 ASN A C 1
ATOM 578 O O . ASN A 1 83 ? -17.913 -1.686 17.653 1.00 91.62 83 ASN A O 1
ATOM 582 N N . GLN A 1 84 ? -18.993 -1.466 15.705 1.00 90.94 84 GLN A N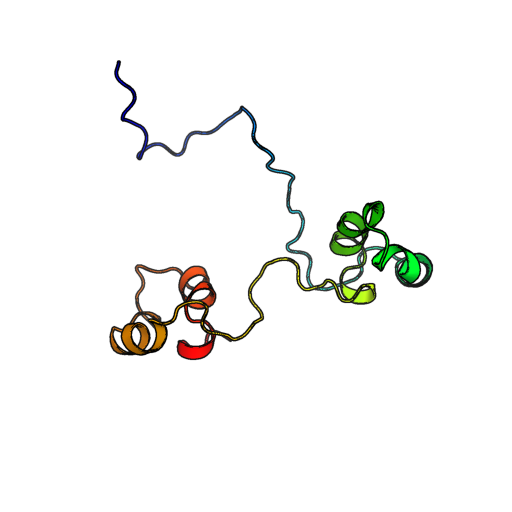 1
ATOM 583 C CA . GLN A 1 84 ? -18.507 -0.113 15.404 1.00 90.94 84 GLN A CA 1
ATOM 584 C C . GLN A 1 84 ? -16.975 0.008 15.283 1.00 90.94 84 GLN A C 1
ATOM 586 O O . GLN A 1 84 ? -16.425 1.100 15.396 1.00 90.94 84 GLN A O 1
ATOM 591 N N . PHE A 1 85 ? -16.248 -1.075 14.993 1.00 91.06 85 PHE A N 1
ATOM 592 C CA . PHE A 1 85 ? -14.786 -1.040 14.838 1.00 91.06 85 PHE A CA 1
ATOM 593 C C . PHE A 1 85 ? -14.316 -0.026 13.785 1.00 91.06 85 PHE A C 1
ATOM 595 O O . PHE A 1 85 ? -13.327 0.674 13.988 1.00 91.06 85 PHE A O 1
ATOM 602 N N . CYS A 1 86 ? -15.059 0.107 12.686 1.00 89.25 86 CYS A N 1
ATOM 603 C CA . CYS A 1 86 ? -14.713 1.014 11.595 1.00 89.25 86 CYS A CA 1
ATOM 604 C C . CYS A 1 86 ? -14.839 2.495 11.973 1.00 89.25 86 CYS A C 1
ATOM 606 O O . CYS A 1 86 ? -14.171 3.327 11.369 1.00 89.25 86 CYS A O 1
ATOM 608 N N . THR A 1 87 ? -15.646 2.842 12.977 1.00 89.88 87 THR A N 1
ATOM 609 C CA . THR A 1 87 ? -15.853 4.221 13.453 1.00 89.88 87 THR A CA 1
ATOM 610 C C . THR A 1 87 ? -15.198 4.483 14.809 1.00 89.88 87 THR A C 1
ATOM 612 O O . THR A 1 87 ? -15.116 5.631 15.238 1.00 89.88 87 THR A O 1
ATOM 615 N N . ASN A 1 88 ? -14.684 3.442 15.465 1.00 87.50 88 ASN A N 1
ATOM 616 C CA . ASN A 1 88 ? -14.074 3.538 16.779 1.00 87.50 88 ASN A CA 1
ATOM 617 C C . ASN A 1 88 ? -12.755 4.328 16.730 1.00 87.50 88 ASN A C 1
ATOM 619 O O . ASN A 1 88 ? -11.798 3.932 16.066 1.00 87.50 88 ASN A O 1
ATOM 623 N N . THR A 1 89 ? -12.704 5.434 17.472 1.00 85.69 89 THR A N 1
ATOM 624 C CA . THR A 1 89 ? -11.551 6.339 17.557 1.00 85.69 89 THR A CA 1
ATOM 625 C C . THR A 1 89 ? -10.401 5.802 18.413 1.00 85.69 89 THR A C 1
ATOM 627 O O . THR A 1 89 ? -9.302 6.348 18.340 1.00 85.69 89 THR A O 1
ATOM 630 N N . PHE A 1 90 ? -10.603 4.720 19.179 1.00 87.00 90 PHE A N 1
ATOM 631 C CA . PHE A 1 90 ? -9.514 4.013 19.868 1.00 87.00 90 PHE A CA 1
ATOM 632 C C . PHE A 1 90 ? -8.551 3.327 18.890 1.00 87.00 90 PHE A C 1
ATOM 634 O O . PHE A 1 90 ? -7.371 3.176 19.207 1.00 87.00 90 PHE A O 1
ATOM 641 N N . TYR A 1 91 ? -9.031 2.922 17.710 1.00 80.75 91 TYR A N 1
ATOM 642 C CA . TYR A 1 91 ? -8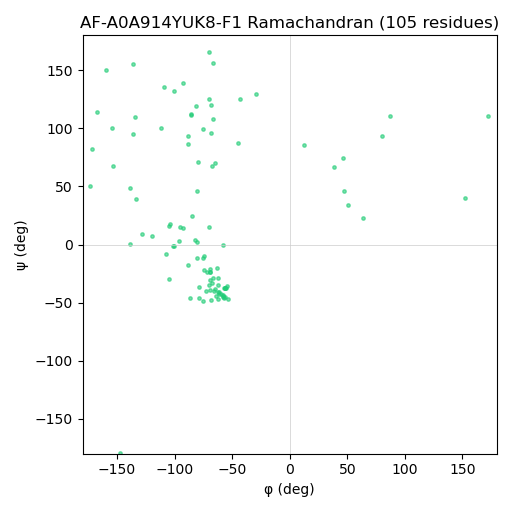.212 2.313 16.664 1.00 80.75 91 TYR A CA 1
ATOM 643 C C . TYR A 1 91 ? -7.880 3.351 15.589 1.00 80.75 91 TYR A C 1
ATOM 645 O O . TYR A 1 91 ? -8.753 4.056 15.079 1.00 80.75 91 TYR A O 1
ATOM 653 N N . THR A 1 92 ? -6.609 3.444 15.197 1.00 83.75 92 THR A N 1
ATOM 654 C CA . THR A 1 92 ? -6.207 4.355 14.118 1.00 83.75 92 THR A CA 1
ATOM 655 C C . THR A 1 92 ? -6.797 3.900 12.782 1.00 83.75 92 THR A C 1
ATOM 657 O O . THR A 1 92 ? -7.117 2.728 12.582 1.00 83.75 92 THR A O 1
ATOM 660 N N . THR A 1 93 ? -6.949 4.820 11.827 1.00 76.38 93 THR A N 1
ATOM 661 C CA . THR A 1 93 ? -7.378 4.478 10.456 1.00 76.38 93 THR A CA 1
ATOM 662 C C . THR A 1 93 ? -6.482 3.414 9.827 1.00 76.38 93 THR A C 1
ATOM 664 O O . THR A 1 93 ? -6.985 2.518 9.154 1.00 76.38 93 THR A O 1
ATOM 667 N N . ASP A 1 94 ? -5.184 3.461 10.124 1.00 76.44 94 ASP A N 1
ATOM 668 C CA . ASP A 1 94 ? -4.213 2.456 9.700 1.00 76.44 94 ASP A CA 1
ATOM 669 C C . ASP A 1 94 ? -4.515 1.073 10.280 1.00 76.44 94 ASP A C 1
ATOM 671 O O . ASP A 1 94 ? -4.582 0.102 9.537 1.00 76.44 94 ASP A O 1
ATOM 675 N N . GLN A 1 95 ? -4.802 0.972 11.583 1.00 79.62 95 GLN A N 1
ATOM 676 C CA . GLN A 1 95 ? -5.178 -0.310 12.183 1.00 79.62 95 GLN A CA 1
ATOM 677 C C . GLN A 1 95 ? -6.506 -0.833 11.637 1.00 79.62 95 GLN A C 1
ATOM 679 O O . GLN A 1 95 ? -6.643 -2.027 11.375 1.00 79.62 95 GLN A O 1
ATOM 684 N N . ARG A 1 96 ? -7.479 0.054 11.408 1.00 83.25 96 ARG A N 1
ATOM 685 C CA . ARG A 1 96 ? -8.763 -0.330 10.811 1.00 83.25 96 ARG A CA 1
ATOM 686 C C . ARG A 1 96 ? -8.577 -0.877 9.391 1.00 83.25 96 ARG A C 1
ATOM 688 O O . ARG A 1 96 ? -9.160 -1.909 9.066 1.00 83.25 96 ARG A O 1
ATOM 695 N N . ARG A 1 97 ? -7.699 -0.258 8.592 1.00 79.56 97 ARG A N 1
ATOM 696 C CA . ARG A 1 97 ? -7.269 -0.770 7.278 1.00 79.56 97 ARG A CA 1
ATOM 697 C C . ARG A 1 97 ? -6.519 -2.087 7.389 1.00 79.56 97 ARG A C 1
ATOM 699 O O . ARG A 1 97 ? -6.784 -3.003 6.628 1.00 79.56 97 ARG A O 1
ATOM 706 N N . GLN A 1 98 ? -5.606 -2.203 8.342 1.00 80.44 98 GLN A N 1
ATOM 707 C CA . GLN A 1 98 ? -4.767 -3.384 8.476 1.00 80.44 98 GLN A CA 1
ATOM 708 C C . GLN A 1 98 ? -5.580 -4.629 8.837 1.00 80.44 98 GLN A C 1
ATOM 710 O O . GLN A 1 98 ? -5.307 -5.707 8.313 1.00 80.44 98 GLN A O 1
ATOM 715 N N . TYR A 1 99 ? -6.574 -4.492 9.717 1.00 83.81 99 TYR A N 1
ATOM 716 C CA . TYR A 1 99 ? -7.376 -5.625 10.166 1.00 83.81 99 TYR A CA 1
ATOM 717 C C . TYR A 1 99 ? -8.563 -5.924 9.254 1.00 83.81 99 TYR A C 1
ATOM 719 O O . TYR A 1 99 ? -8.777 -7.090 8.927 1.00 83.81 99 TYR A O 1
ATOM 727 N N . CYS A 1 100 ? -9.317 -4.899 8.854 1.00 89.62 100 CYS A N 1
ATOM 728 C CA . CYS A 1 100 ? -10.618 -5.050 8.203 1.00 89.62 100 CYS A CA 1
ATOM 729 C C . CYS A 1 100 ? -10.795 -4.062 7.043 1.00 89.62 100 CYS A C 1
ATOM 731 O O . CYS A 1 100 ? -11.804 -3.362 6.978 1.00 89.62 100 CYS A O 1
ATOM 733 N N . ALA A 1 101 ? -9.803 -3.957 6.149 1.00 85.06 101 ALA A N 1
ATOM 734 C CA . ALA A 1 101 ? -9.806 -2.978 5.058 1.00 85.06 101 ALA A CA 1
ATOM 735 C C . ALA A 1 101 ? -11.083 -3.049 4.212 1.00 85.06 101 ALA A C 1
ATOM 737 O O . ALA A 1 101 ? -11.702 -2.020 3.945 1.00 85.06 101 ALA A O 1
ATOM 738 N N . LYS A 1 102 ? -11.482 -4.269 3.837 1.00 86.25 102 LYS A N 1
ATOM 739 C CA . LYS A 1 102 ? -12.640 -4.530 2.978 1.00 86.25 102 LYS A CA 1
ATOM 740 C C . LYS A 1 102 ? -13.946 -4.345 3.742 1.00 86.25 102 LYS A C 1
ATOM 742 O O . LYS A 1 102 ? -14.835 -3.635 3.294 1.00 86.25 102 LYS A O 1
ATOM 747 N N . SER A 1 103 ? -14.037 -4.945 4.922 1.00 88.19 103 SER A N 1
ATOM 748 C CA . SER A 1 103 ? -15.205 -4.879 5.798 1.00 88.19 103 SER A CA 1
ATOM 749 C C . SER A 1 103 ? -15.516 -3.456 6.281 1.00 88.19 103 SER A C 1
ATOM 751 O O . SER A 1 103 ? -16.676 -3.130 6.518 1.00 88.19 103 SER A O 1
ATOM 753 N N . CYS A 1 104 ? -14.502 -2.594 6.402 1.00 87.19 104 CYS A N 1
ATOM 754 C CA . CYS A 1 104 ? -14.666 -1.190 6.774 1.00 87.19 104 CYS A CA 1
ATOM 755 C C . CYS A 1 104 ? -14.716 -0.214 5.589 1.00 87.19 104 CYS A C 1
ATOM 757 O O . CYS A 1 104 ? -14.785 0.988 5.845 1.00 87.19 104 CYS A O 1
ATOM 759 N N . ASN A 1 105 ? -14.673 -0.686 4.334 1.00 84.56 105 ASN A N 1
ATOM 760 C CA . ASN A 1 105 ? -14.567 0.162 3.132 1.00 84.56 105 ASN A CA 1
ATOM 761 C C . ASN A 1 105 ? -13.469 1.235 3.265 1.00 84.56 105 ASN A C 1
ATOM 763 O O . ASN A 1 105 ? -13.685 2.428 3.050 1.00 84.56 105 ASN A O 1
ATOM 767 N N . LEU A 1 106 ? -12.300 0.816 3.750 1.00 78.50 106 LEU A N 1
ATOM 768 C CA . LEU A 1 106 ? -11.122 1.677 3.868 1.00 78.50 106 LEU A CA 1
ATOM 769 C C . LEU A 1 106 ? -10.121 1.453 2.726 1.00 78.50 106 LEU A C 1
ATOM 771 O O . LEU A 1 106 ? -9.096 2.135 2.672 1.00 78.50 106 LEU A O 1
ATOM 775 N N . CYS A 1 107 ? -10.454 0.511 1.850 1.00 71.19 107 CYS A N 1
ATOM 776 C CA . CYS A 1 107 ? -10.243 0.539 0.414 1.00 71.19 107 CYS A CA 1
ATOM 777 C C . CYS A 1 107 ? -11.595 0.898 -0.243 1.00 71.19 107 CYS A C 1
ATOM 779 O O . CYS A 1 107 ? -11.542 1.416 -1.370 1.00 71.19 107 CYS A O 1
#

Solvent-accessible surface area (backbone atoms only — not comparable to full-atom values): 6836 Å² total; per-residue (Å²): 144,87,88,87,86,84,93,82,72,100,69,85,86,90,83,86,82,85,80,70,82,76,89,61,89,64,66,73,41,56,78,43,93,59,31,80,85,42,48,79,40,42,82,33,77,90,37,33,62,58,32,41,68,29,16,6,46,74,56,70,35,55,80,64,89,72,83,79,70,65,39,56,70,37,91,58,31,74,61,37,49,76,70,42,48,70,73,38,81,90,50,52,73,66,54,40,34,60,36,18,6,43,74,51,64,68,100

pLDDT: mean 73.0, std 17.0, range [33.28, 93.69]

Radius of gyration: 19.52 Å; Cα contacts (8 Å, |Δi|>4): 96; chains: 1; bounding box: 43×21×59 Å

Sequence (107 aa):
MKANCQKTCRLCPAGGTATTASPGSGSCSDVATNCAANYGLCDNASYRDLMTQKCAKTCNRCSGSGGNTCVDSNKNCATWVQNQFCTNTFYTTDQRRQYCAKSCNLC

Secondary structure (DSSP, 8-state):
------SS--------S----------SSB-STTTGGGGGGTT-TTTHHHHHHHBTTTTT---SSS----SBSSTTHHHHHHTTTTT-TTS-HHHHHHHHTTTTT--

Foldseek 3Di:
DDDPDDPDDPDDDDDDDDPPDPPPVDDQDAQDPCLVVCLVCCPPPVCVVVCCRHVCNSSVNNPPPDAPPLAAPAPCLVVCVVVVVLPDPVDDLSRCRVHHNNSSVVD

Nearest PDB structures (foldseek):
  2k72-assembly1_A  TM=8.189E-01  e=2.006E+00  unclassified

Mean predicted aligned error: 15.96 Å